Protein AF-A0A401RJ34-F1 (afdb_monomer_lite)

pLDDT: mean 94.85, std 4.99, range [73.75, 97.94]

Sequence (44 aa):
DRARNTGIISCTVCLEEFQTPITYLSEPVDVYSDWIDACEAANQ

Radius of gyration: 10.87 Å; chains: 1; bounding box: 24×15×33 Å

Foldseek 3Di:
DVVQQKDWDADPPPRDIDIDGHDPPDDNVNVVVVVVVVVVVVVD

Organism: Chiloscyllium punctatum (NCBI:txid137246)

InterPro domains:
  IPR007808 Transcription elongation factor 1 [PF05129] (1-41)
  IPR007808 Transcription elongation factor 1 [PTHR20934] (1-44)
  IPR038567 Transcription e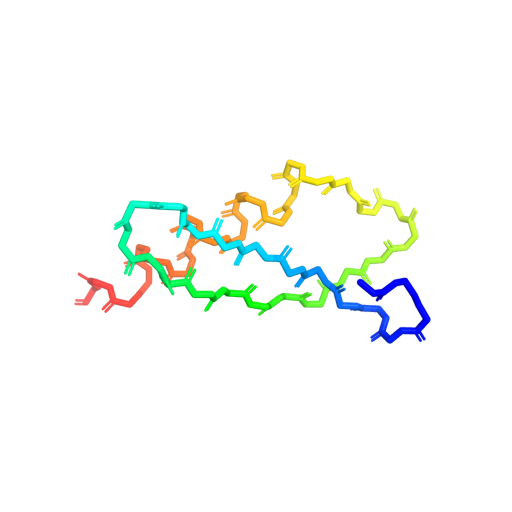longation factor 1 superfamily [G3DSA:2.20.25.190] (1-44)

Structure (mmCIF, N/CA/C/O backbone):
data_AF-A0A401RJ34-F1
#
_entry.id   AF-A0A401RJ34-F1
#
loop_
_atom_site.group_PDB
_atom_site.id
_atom_site.type_symbol
_atom_site.label_atom_id
_atom_site.label_alt_id
_atom_site.label_comp_id
_atom_site.label_asym_id
_atom_site.label_entity_id
_atom_site.label_seq_id
_atom_site.pdbx_PDB_ins_code
_atom_site.Cartn_x
_atom_site.Cartn_y
_atom_site.Cartn_z
_atom_site.occupancy
_atom_site.B_iso_or_equiv
_atom_site.auth_seq_id
_atom_site.auth_comp_id
_atom_site.auth_asym_id
_atom_site.auth_atom_id
_atom_site.pdbx_PDB_model_num
ATOM 1 N N . ASP A 1 1 ? 4.341 2.543 -7.598 1.00 76.62 1 ASP A N 1
ATOM 2 C CA . ASP A 1 1 ? 5.145 3.295 -8.578 1.00 76.62 1 ASP A CA 1
ATOM 3 C C . ASP A 1 1 ? 6.475 2.574 -8.831 1.00 76.62 1 ASP A C 1
ATOM 5 O O . ASP A 1 1 ? 7.420 2.716 -8.062 1.00 76.62 1 ASP A O 1
ATOM 9 N N . ARG A 1 2 ? 6.544 1.736 -9.881 1.00 82.94 2 ARG A N 1
ATOM 10 C CA . ARG A 1 2 ? 7.779 0.988 -10.201 1.00 82.94 2 ARG A CA 1
ATOM 11 C C . ARG A 1 2 ? 8.897 1.885 -10.736 1.00 82.94 2 ARG A C 1
ATOM 13 O O . ARG A 1 2 ? 10.056 1.544 -10.560 1.00 82.94 2 ARG A O 1
ATOM 20 N N . ALA A 1 3 ? 8.571 3.022 -11.352 1.00 90.31 3 ALA A N 1
ATOM 21 C CA . ALA A 1 3 ? 9.580 3.969 -11.827 1.00 90.31 3 ALA A CA 1
ATOM 22 C C . ALA A 1 3 ? 10.317 4.644 -10.6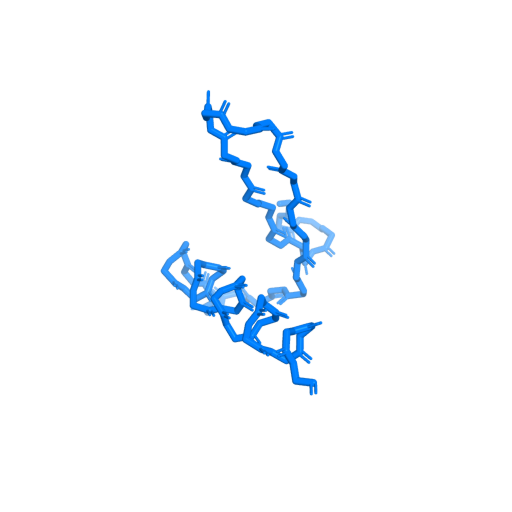57 1.00 90.31 3 ALA A C 1
ATOM 24 O O . ALA A 1 3 ? 11.497 4.964 -10.765 1.00 90.31 3 ALA A O 1
ATOM 25 N N . ARG A 1 4 ? 9.627 4.823 -9.527 1.00 92.88 4 ARG A N 1
ATOM 26 C CA . ARG A 1 4 ? 10.146 5.417 -8.291 1.00 92.88 4 ARG A CA 1
ATOM 27 C C . ARG A 1 4 ? 10.567 4.376 -7.255 1.00 92.88 4 ARG A C 1
ATOM 29 O O . ARG A 1 4 ? 11.002 4.764 -6.178 1.00 92.88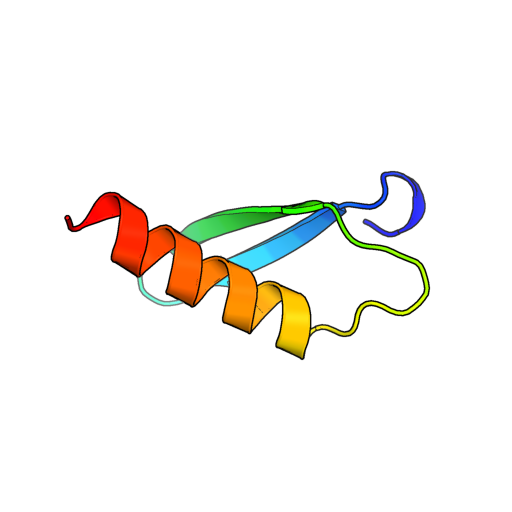 4 ARG A O 1
ATOM 36 N N . ASN A 1 5 ? 10.469 3.081 -7.576 1.00 95.69 5 ASN A N 1
ATOM 37 C CA . ASN A 1 5 ? 10.728 1.984 -6.640 1.00 95.69 5 ASN A CA 1
ATOM 38 C C . ASN A 1 5 ? 9.946 2.155 -5.324 1.00 95.69 5 ASN A C 1
ATOM 40 O O . ASN A 1 5 ? 10.480 1.947 -4.240 1.00 95.69 5 ASN A O 1
ATOM 44 N N . THR A 1 6 ? 8.677 2.565 -5.415 1.00 97.38 6 THR A N 1
ATOM 45 C CA . THR A 1 6 ? 7.814 2.809 -4.248 1.00 97.38 6 THR A CA 1
ATOM 46 C C . THR A 1 6 ? 6.522 2.003 -4.346 1.00 97.38 6 THR A C 1
ATOM 48 O O . THR A 1 6 ? 5.780 2.114 -5.328 1.00 97.38 6 THR A O 1
ATOM 51 N N . GLY A 1 7 ? 6.246 1.186 -3.336 1.00 96.81 7 GLY A N 1
ATOM 52 C CA . GLY A 1 7 ? 4.954 0.556 -3.091 1.00 96.81 7 GLY A CA 1
ATOM 53 C C . GLY A 1 7 ? 4.056 1.520 -2.328 1.00 96.81 7 GLY A C 1
ATOM 54 O O . GLY A 1 7 ? 4.534 2.229 -1.449 1.00 96.81 7 GLY A O 1
ATOM 55 N N . ILE A 1 8 ? 2.778 1.579 -2.696 1.00 96.69 8 ILE A N 1
ATOM 56 C CA . ILE A 1 8 ? 1.782 2.424 -2.030 1.00 96.69 8 ILE A CA 1
ATOM 57 C C . ILE A 1 8 ? 0.583 1.539 -1.715 1.00 96.69 8 ILE A C 1
ATOM 59 O O . ILE A 1 8 ? 0.107 0.825 -2.602 1.00 96.69 8 ILE A O 1
ATOM 63 N N . ILE A 1 9 ? 0.105 1.602 -0.479 1.00 96.19 9 ILE A N 1
ATOM 64 C CA . ILE A 1 9 ? -1.121 0.946 -0.036 1.00 96.19 9 ILE A CA 1
ATOM 65 C C . ILE A 1 9 ? -2.015 1.962 0.661 1.00 96.19 9 ILE A C 1
ATOM 67 O O . ILE A 1 9 ? -1.534 2.839 1.375 1.00 96.19 9 ILE A O 1
ATOM 71 N N . SER A 1 10 ? -3.320 1.855 0.426 1.00 96.75 10 SER A N 1
ATOM 72 C CA . SER A 1 10 ? -4.314 2.703 1.066 1.00 96.75 10 SER A CA 1
ATOM 73 C C . SER A 1 10 ? -5.477 1.881 1.605 1.00 96.75 10 SER A C 1
ATOM 75 O O . SER A 1 10 ? -5.946 0.927 0.978 1.00 96.75 10 SER A O 1
ATOM 77 N N . CYS A 1 11 ? -5.950 2.252 2.791 1.00 96.12 11 CYS A N 1
ATOM 78 C CA . CYS A 1 11 ? -7.111 1.638 3.412 1.00 96.12 11 CYS A CA 1
ATOM 79 C C . CYS A 1 11 ? -8.389 2.324 2.936 1.00 96.12 11 CYS A C 1
ATOM 81 O O . CYS A 1 11 ? -8.557 3.527 3.106 1.00 96.12 11 CYS A O 1
ATOM 83 N N . THR A 1 12 ? -9.357 1.572 2.421 1.00 96.38 12 THR A N 1
ATOM 84 C CA . THR A 1 12 ? -10.644 2.142 1.985 1.00 96.38 12 THR A CA 1
ATOM 85 C C . THR A 1 12 ? -11.607 2.446 3.137 1.00 96.38 12 THR A C 1
ATOM 87 O O . THR A 1 12 ? -12.651 3.051 2.908 1.00 96.38 12 THR A O 1
ATOM 90 N N . VAL A 1 13 ? -11.270 2.039 4.367 1.00 97.50 13 VAL A N 1
ATOM 91 C CA . VAL A 1 13 ? -12.099 2.244 5.566 1.00 97.50 13 VAL A CA 1
ATOM 92 C C . VAL A 1 13 ? -11.638 3.468 6.352 1.00 97.50 13 VAL A C 1
ATOM 94 O O . VAL A 1 13 ? -12.431 4.375 6.582 1.00 97.50 13 VAL A O 1
ATOM 97 N N . CYS A 1 14 ? -10.363 3.509 6.757 1.00 95.31 14 CYS A N 1
ATOM 98 C CA . CYS A 1 14 ? -9.803 4.632 7.520 1.00 95.31 14 CYS A CA 1
ATOM 99 C C . CYS A 1 14 ? -9.130 5.701 6.646 1.00 95.31 14 CYS A C 1
ATOM 101 O O . CYS A 1 14 ? -8.787 6.757 7.167 1.00 95.31 14 CYS A O 1
ATOM 103 N N . LEU A 1 15 ? -8.976 5.453 5.338 1.00 95.06 15 LEU A N 1
ATOM 104 C CA . LEU A 1 15 ? -8.342 6.361 4.369 1.00 95.06 15 LEU A CA 1
ATOM 105 C C . LEU A 1 15 ? -6.858 6.656 4.641 1.00 95.06 15 LEU A C 1
ATOM 107 O O . LEU A 1 15 ? -6.311 7.613 4.101 1.00 95.06 15 LEU A O 1
ATOM 111 N N . GLU A 1 16 ? -6.203 5.827 5.451 1.00 95.19 16 GLU A N 1
ATOM 112 C CA . GLU A 1 16 ? -4.764 5.907 5.687 1.00 95.19 16 GLU A CA 1
ATOM 113 C C . GLU A 1 16 ? -3.977 5.418 4.466 1.00 95.19 16 GLU A C 1
ATOM 115 O O . GLU A 1 16 ? -4.408 4.493 3.772 1.00 95.19 16 GLU A O 1
ATOM 120 N N . GLU A 1 17 ? -2.827 6.044 4.215 1.00 96.31 17 GLU A N 1
ATOM 121 C CA . GLU A 1 17 ? -1.902 5.696 3.138 1.00 96.31 17 GLU A CA 1
ATOM 122 C C . GLU A 1 17 ? -0.519 5.392 3.718 1.00 96.31 17 GLU A C 1
ATOM 124 O O . GLU A 1 17 ? -0.004 6.140 4.550 1.00 96.31 17 GLU A O 1
ATOM 129 N N . PHE A 1 18 ? 0.099 4.320 3.231 1.00 96.81 18 PHE A N 1
ATOM 130 C CA . PHE A 1 18 ? 1.455 3.923 3.577 1.00 96.81 18 PHE A CA 1
ATOM 131 C C . PHE A 1 18 ? 2.300 3.738 2.315 1.00 96.81 18 PHE A C 1
ATOM 133 O O . PHE A 1 18 ? 1.817 3.268 1.279 1.00 96.81 18 PHE A O 1
ATOM 140 N N . GLN A 1 19 ? 3.575 4.121 2.407 1.00 97.31 19 GLN A N 1
ATOM 141 C CA . GLN A 1 19 ? 4.542 4.019 1.319 1.00 97.31 19 GLN A CA 1
ATOM 142 C C . GLN A 1 19 ? 5.810 3.315 1.808 1.00 97.31 19 GLN A C 1
ATOM 144 O O . GLN A 1 19 ? 6.371 3.692 2.834 1.00 97.31 19 GLN A O 1
ATOM 149 N N . THR A 1 20 ? 6.287 2.336 1.039 1.00 97.25 20 THR A N 1
ATOM 150 C CA . THR A 1 20 ? 7.503 1.558 1.338 1.00 97.25 20 THR A CA 1
ATOM 151 C C . THR A 1 20 ? 8.373 1.417 0.083 1.00 97.25 20 THR A C 1
ATOM 153 O O . THR A 1 20 ? 7.835 1.361 -1.033 1.00 97.25 20 THR A O 1
ATOM 156 N N . PRO A 1 21 ? 9.715 1.412 0.194 1.00 97.38 21 PRO A N 1
ATOM 157 C CA . PRO A 1 21 ? 10.586 1.088 -0.931 1.00 97.38 21 PRO A CA 1
ATOM 158 C C . PRO A 1 21 ? 10.330 -0.338 -1.446 1.00 97.38 21 PRO A C 1
ATOM 160 O O . PRO A 1 21 ? 10.221 -1.279 -0.673 1.00 97.38 21 PRO A O 1
ATOM 163 N N . ILE A 1 22 ? 10.283 -0.512 -2.768 1.00 97.75 22 ILE A N 1
ATOM 164 C CA . ILE A 1 22 ? 10.108 -1.821 -3.419 1.00 97.75 22 ILE A CA 1
ATOM 165 C C . ILE A 1 22 ? 11.241 -2.111 -4.399 1.00 97.75 22 ILE A C 1
ATOM 167 O O . ILE A 1 22 ? 11.897 -1.208 -4.914 1.00 97.75 22 ILE A O 1
ATOM 171 N N . THR A 1 23 ? 11.432 -3.385 -4.718 1.00 95.44 23 THR A N 1
ATOM 172 C CA . THR A 1 23 ? 12.355 -3.849 -5.759 1.00 95.44 23 THR A CA 1
ATOM 173 C C . THR A 1 23 ? 11.591 -4.475 -6.929 1.00 95.44 23 THR A C 1
ATOM 175 O O . THR A 1 23 ? 10.368 -4.602 -6.902 1.00 95.44 23 THR A O 1
ATOM 178 N N . TYR A 1 24 ? 12.302 -4.904 -7.978 1.00 94.69 24 TYR A N 1
ATOM 179 C CA . TYR A 1 24 ? 11.686 -5.608 -9.111 1.00 94.69 24 TYR A CA 1
ATOM 180 C C . TYR A 1 24 ? 11.123 -6.991 -8.742 1.00 94.69 24 TYR A C 1
ATOM 182 O O . TYR A 1 24 ? 10.282 -7.507 -9.479 1.00 94.69 24 TYR A O 1
ATOM 190 N N . LEU A 1 25 ? 11.592 -7.570 -7.631 1.00 96.31 25 LEU A N 1
ATOM 191 C CA . LEU A 1 25 ? 11.103 -8.832 -7.074 1.00 96.31 25 LEU A CA 1
ATOM 192 C C . LEU A 1 25 ? 9.922 -8.632 -6.124 1.00 96.31 25 LEU A C 1
ATOM 194 O O . LEU A 1 25 ? 9.266 -9.609 -5.794 1.00 96.31 25 LEU A O 1
ATOM 198 N N . SER A 1 26 ? 9.662 -7.394 -5.694 1.00 96.75 26 SER A N 1
ATOM 199 C CA . SER A 1 26 ? 8.615 -7.112 -4.721 1.00 96.75 26 SER A CA 1
ATOM 200 C C . SER A 1 26 ? 7.224 -7.274 -5.331 1.00 96.75 26 SER A C 1
ATOM 202 O O . SER A 1 26 ? 6.907 -6.730 -6.400 1.00 96.75 26 SER 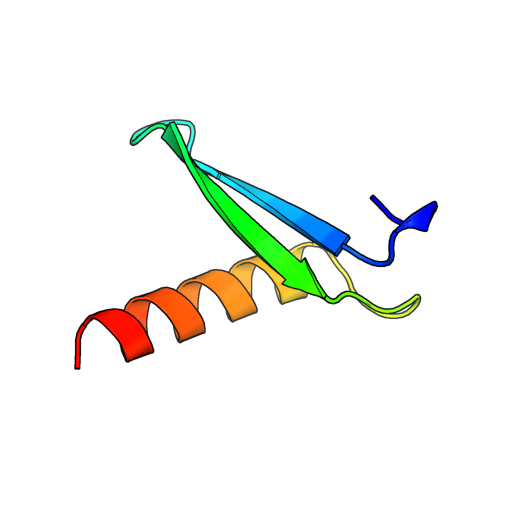A O 1
ATOM 204 N N . GLU A 1 27 ? 6.383 -7.986 -4.601 1.00 96.81 27 GLU A N 1
ATOM 205 C CA . GLU A 1 27 ? 4.987 -8.254 -4.892 1.00 96.81 27 GLU A CA 1
ATOM 206 C C . GLU A 1 27 ? 4.068 -7.407 -3.989 1.00 96.81 27 GLU A C 1
ATOM 208 O O . GLU A 1 27 ? 4.494 -6.885 -2.958 1.00 96.81 27 GLU A O 1
ATOM 213 N N . PRO A 1 28 ? 2.779 -7.237 -4.336 1.00 94.75 28 PRO A N 1
ATOM 214 C CA . PRO A 1 28 ? 1.847 -6.467 -3.507 1.00 94.75 28 PRO A CA 1
ATOM 215 C C . PRO A 1 28 ? 1.704 -6.985 -2.065 1.00 94.75 28 PRO A C 1
ATOM 217 O O . PRO A 1 28 ? 1.414 -6.201 -1.165 1.00 94.75 28 PRO A O 1
ATOM 220 N N . VAL A 1 29 ? 1.910 -8.290 -1.845 1.00 96.88 29 VAL A N 1
ATOM 221 C CA . VAL A 1 29 ? 1.882 -8.907 -0.509 1.00 96.88 29 VAL A CA 1
ATOM 222 C C . VAL A 1 29 ? 3.047 -8.446 0.372 1.00 96.88 29 VAL A C 1
ATOM 224 O O . VAL A 1 29 ? 2.863 -8.299 1.580 1.00 96.88 29 VAL A O 1
ATOM 227 N N . ASP A 1 30 ? 4.204 -8.138 -0.220 1.00 97.25 30 ASP A N 1
ATOM 228 C CA . ASP A 1 30 ? 5.357 -7.608 0.514 1.00 97.25 30 ASP A CA 1
ATOM 229 C C . ASP A 1 30 ? 5.026 -6.215 1.066 1.00 97.25 30 ASP A C 1
ATOM 231 O O . ASP A 1 30 ? 5.201 -5.9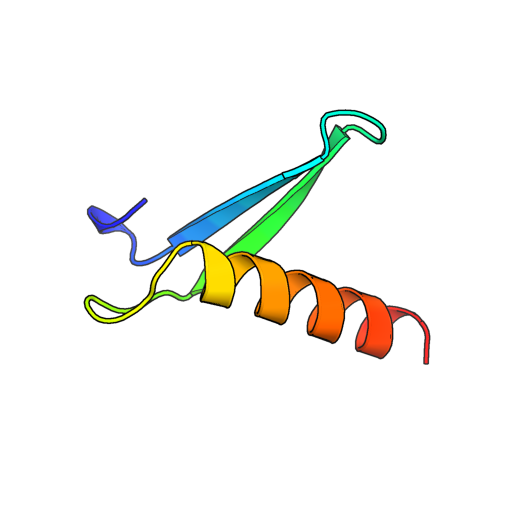57 2.249 1.00 97.25 30 ASP A O 1
ATOM 235 N N . VAL A 1 31 ? 4.419 -5.351 0.240 1.00 97.19 31 VAL A N 1
ATOM 236 C CA . VAL A 1 31 ? 3.984 -3.997 0.644 1.00 97.19 31 VAL A CA 1
ATOM 237 C C . VAL A 1 31 ? 2.939 -4.038 1.762 1.00 97.19 31 VAL A C 1
ATOM 239 O O . VAL A 1 31 ? 2.929 -3.170 2.632 1.00 97.19 31 VAL A O 1
ATOM 242 N N . TYR A 1 32 ? 2.045 -5.031 1.737 1.00 97.62 32 TYR A N 1
ATOM 243 C CA . TYR A 1 32 ? 1.076 -5.229 2.812 1.00 97.62 32 TYR A CA 1
ATOM 244 C C . TYR A 1 32 ? 1.759 -5.667 4.112 1.00 97.62 32 TYR A C 1
ATOM 246 O O . TYR A 1 32 ? 1.443 -5.125 5.165 1.00 97.62 32 TYR A O 1
ATOM 254 N N . SER A 1 33 ? 2.702 -6.608 4.037 1.00 97.69 33 SER A N 1
ATOM 255 C CA . SER A 1 33 ? 3.452 -7.094 5.204 1.00 97.69 33 SER A CA 1
ATOM 256 C C . SER A 1 33 ? 4.274 -5.971 5.844 1.00 97.69 33 SER A C 1
ATOM 258 O O . SER A 1 33 ? 4.161 -5.752 7.046 1.00 97.69 33 SER A O 1
ATOM 260 N N . ASP A 1 34 ? 4.977 -5.175 5.030 1.00 97.94 34 ASP A N 1
ATOM 261 C CA . ASP A 1 34 ? 5.716 -3.988 5.482 1.00 97.94 34 ASP A CA 1
ATOM 262 C C . ASP A 1 34 ? 4.820 -2.993 6.236 1.00 97.94 34 ASP A C 1
ATOM 264 O O . ASP A 1 34 ? 5.251 -2.359 7.200 1.00 97.94 34 ASP A O 1
ATOM 268 N N . TRP A 1 35 ? 3.567 -2.830 5.796 1.00 97.50 35 TRP A N 1
ATOM 269 C CA . TRP A 1 35 ? 2.618 -1.939 6.460 1.00 97.50 35 TRP A CA 1
ATOM 270 C C . TRP A 1 35 ? 2.218 -2.463 7.842 1.00 97.50 35 TRP A C 1
ATOM 272 O O . TRP A 1 35 ? 2.159 -1.680 8.789 1.00 97.50 35 TRP A O 1
ATOM 282 N N . ILE A 1 36 ? 1.996 -3.776 7.979 1.00 96.88 36 ILE A N 1
ATOM 283 C CA . ILE A 1 36 ? 1.703 -4.403 9.276 1.00 96.88 36 ILE A CA 1
ATOM 284 C C . ILE A 1 36 ? 2.882 -4.225 10.235 1.00 96.88 36 ILE A C 1
ATOM 286 O O . ILE A 1 36 ? 2.680 -3.724 11.340 1.00 96.88 36 ILE A O 1
ATOM 290 N N . ASP A 1 37 ? 4.104 -4.530 9.794 1.00 97.06 37 ASP A N 1
ATOM 291 C CA . ASP A 1 37 ? 5.315 -4.376 10.609 1.00 97.06 37 ASP A CA 1
ATOM 292 C C . ASP A 1 37 ? 5.520 -2.913 11.049 1.00 97.06 37 ASP A C 1
ATOM 294 O O . ASP A 1 37 ? 5.847 -2.633 12.206 1.00 97.06 37 ASP A O 1
ATOM 298 N N . ALA A 1 38 ? 5.275 -1.950 10.151 1.00 96.25 38 ALA A N 1
ATOM 299 C CA . ALA A 1 38 ? 5.341 -0.525 10.468 1.00 96.25 38 ALA A 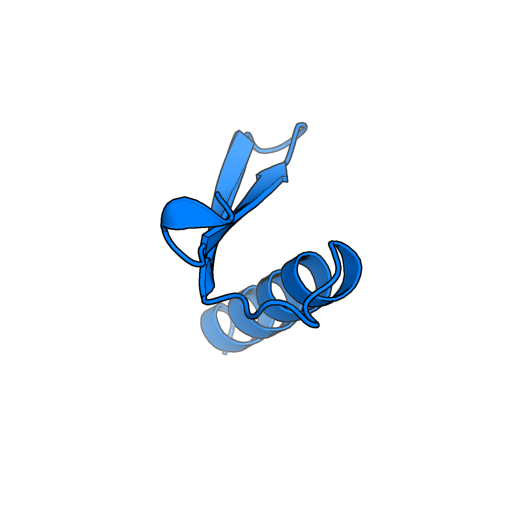CA 1
ATOM 300 C C . ALA A 1 38 ? 4.271 -0.098 11.489 1.00 96.25 38 ALA A C 1
ATOM 302 O O . ALA A 1 38 ? 4.563 0.688 12.395 1.00 96.25 38 ALA A O 1
ATOM 303 N N . CYS A 1 39 ? 3.047 -0.623 11.374 1.00 94.62 39 CYS A N 1
ATOM 304 C CA . CYS A 1 39 ? 1.983 -0.393 12.348 1.00 94.62 39 CYS A CA 1
ATOM 305 C C . CYS A 1 39 ? 2.323 -0.989 13.719 1.00 94.62 39 CYS A C 1
ATOM 307 O O . CYS A 1 39 ? 2.044 -0.357 14.736 1.00 94.62 39 CYS A O 1
ATOM 309 N N . GLU A 1 40 ? 2.920 -2.179 13.779 1.00 96.50 40 GLU A N 1
ATOM 310 C CA . GLU A 1 40 ? 3.356 -2.785 15.042 1.00 96.50 40 GLU A CA 1
ATOM 311 C C . GLU A 1 40 ? 4.460 -1.958 15.708 1.00 96.50 40 GLU A C 1
ATOM 313 O O . GLU A 1 40 ? 4.350 -1.633 16.890 1.00 96.50 40 GLU A O 1
ATOM 318 N N . ALA A 1 41 ? 5.476 -1.544 14.946 1.00 95.75 41 ALA A N 1
ATOM 319 C CA . ALA A 1 41 ? 6.575 -0.719 15.446 1.00 95.75 41 ALA A CA 1
ATOM 320 C C . ALA A 1 41 ? 6.115 0.662 15.944 1.00 95.75 41 ALA A C 1
ATOM 322 O O . ALA A 1 41 ? 6.653 1.177 16.920 1.00 95.75 41 ALA A O 1
ATOM 323 N N . ALA A 1 42 ? 5.113 1.264 15.296 1.00 94.00 42 ALA A N 1
ATOM 324 C CA . ALA A 1 42 ? 4.537 2.539 15.726 1.00 94.00 42 ALA A CA 1
ATOM 325 C C . ALA A 1 42 ? 3.717 2.434 17.026 1.00 94.00 42 ALA A C 1
ATOM 327 O O . ALA A 1 42 ? 3.492 3.448 17.685 1.00 94.00 42 ALA A O 1
ATOM 328 N N . ASN A 1 43 ? 3.261 1.228 17.378 1.00 91.00 43 ASN A N 1
ATOM 329 C CA . ASN A 1 43 ? 2.433 0.953 18.553 1.00 91.00 43 ASN A CA 1
ATOM 330 C C . ASN A 1 43 ? 3.222 0.342 19.732 1.00 91.00 43 ASN A C 1
ATOM 332 O O . ASN A 1 43 ? 2.605 -0.134 20.689 1.00 91.00 43 ASN A O 1
ATOM 336 N N . GLN A 1 44 ? 4.559 0.342 19.667 1.00 73.75 44 GLN A N 1
ATOM 337 C CA . GLN A 1 44 ? 5.456 0.007 20.784 1.00 73.75 44 GLN A CA 1
ATOM 338 C C . GLN A 1 44 ? 5.768 1.232 21.648 1.00 73.75 44 GLN A C 1
ATOM 340 O O . GLN A 1 44 ? 5.861 1.046 22.884 1.00 73.75 44 GLN A O 1
#

Secondary structure (DSSP, 8-state):
-TTTTEEEEE-TTT--EEEEE--TT--HHHHHHHHHHHHHHHT-